Protein AF-A0A0M3AVP8-F1 (afdb_monomer_lite)

Secondary structure (DSSP, 8-state):
-----HHHHHHH----------TT---HHHHHHHHHHHHHHTT---EEEEEE-GGGGG--TT-EEEEEETTTEEEEEEEEEEEEEESSTTS-EEEEEEEEE--THHHHSS-------PPPPPPP----S-TT-EEEEEEEEPTTS-EEEEEEEE-PPP--TT------------

Sequence (174 aa):
DTQTNPTQVALDRRTRDMPIDFGTVPSKRQANQLASIYYNENRYEATADIVLRPYFQDIQVGDWVEWNSERYGSRVYIVQSRSIRALTSDGPRNVALSLQERSGDIYAGAGVLPPVIPIASGEPVYLNELPDWTPIPVLAMSDDGRTIAAFRMSWSPFDDVSVTGIQFRWWPTA

Structure (mmCIF, N/CA/C/O backbone):
data_AF-A0A0M3AVP8-F1
#
_entry.id   AF-A0A0M3AVP8-F1
#
loop_
_atom_site.group_PDB
_atom_site.id
_atom_site.type_symbol
_atom_site.label_atom_id
_atom_site.label_alt_id
_atom_site.label_comp_id
_atom_site.label_asym_id
_atom_site.label_entity_id
_atom_site.label_seq_id
_atom_site.pdbx_PDB_ins_code
_atom_site.Cartn_x
_atom_site.Cartn_y
_atom_site.Cartn_z
_atom_site.occupancy
_atom_site.B_iso_or_equiv
_atom_site.auth_seq_id
_atom_site.auth_comp_id
_atom_site.auth_asym_id
_atom_site.auth_atom_id
_atom_site.pdbx_PDB_model_num
ATOM 1 N N . ASP A 1 1 ? 13.510 7.801 14.683 1.00 56.16 1 ASP A N 1
ATOM 2 C CA . ASP A 1 1 ? 14.420 6.649 14.838 1.00 56.16 1 ASP A CA 1
ATOM 3 C C . ASP A 1 1 ? 15.222 6.492 13.563 1.00 56.16 1 ASP A C 1
ATOM 5 O O . ASP A 1 1 ? 14.669 6.701 12.490 1.00 56.16 1 ASP A O 1
ATOM 9 N N . THR A 1 2 ? 16.503 6.161 13.673 1.00 58.47 2 THR A N 1
ATOM 10 C CA . THR A 1 2 ? 17.356 5.914 12.506 1.00 58.47 2 THR A CA 1
ATOM 11 C C . THR A 1 2 ? 17.096 4.501 11.991 1.00 58.47 2 THR A C 1
ATOM 13 O O . THR A 1 2 ? 17.291 3.536 12.724 1.00 58.47 2 THR A O 1
ATOM 16 N N . GLN A 1 3 ? 16.638 4.378 10.746 1.00 61.12 3 GLN A N 1
ATOM 17 C CA . GLN A 1 3 ? 16.469 3.095 10.061 1.00 61.12 3 GLN A CA 1
ATOM 18 C C . GLN A 1 3 ? 17.702 2.852 9.179 1.00 61.12 3 GLN A C 1
ATOM 20 O O . GLN A 1 3 ? 17.700 3.175 7.996 1.00 61.12 3 GLN A O 1
ATOM 25 N N . THR A 1 4 ? 18.787 2.347 9.772 1.00 62.78 4 THR A N 1
ATOM 26 C CA . THR A 1 4 ? 20.016 1.973 9.053 1.00 62.78 4 THR A CA 1
ATOM 27 C C . THR A 1 4 ? 20.402 0.536 9.377 1.00 62.78 4 THR A C 1
ATOM 29 O O . THR A 1 4 ? 20.321 0.095 10.522 1.00 62.78 4 THR A O 1
ATOM 32 N N . ASN A 1 5 ? 20.839 -0.209 8.362 1.00 64.50 5 ASN A N 1
ATOM 33 C CA . ASN A 1 5 ? 21.364 -1.557 8.537 1.00 64.50 5 ASN A CA 1
ATOM 34 C C . ASN A 1 5 ? 22.872 -1.569 8.217 1.00 64.50 5 ASN A C 1
ATOM 36 O O . ASN A 1 5 ? 23.248 -1.388 7.056 1.00 64.50 5 ASN A O 1
ATOM 40 N N .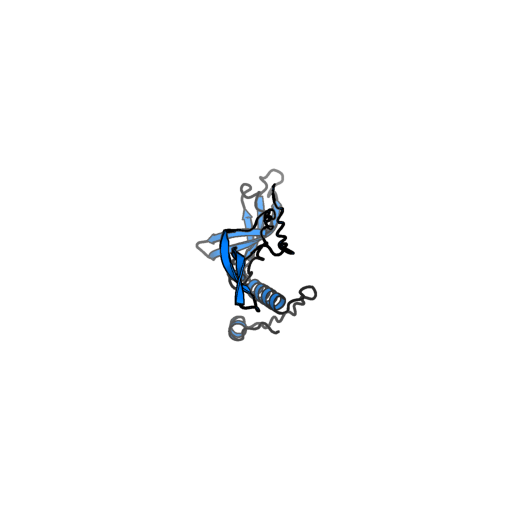 PRO A 1 6 ? 23.754 -1.802 9.208 1.00 64.56 6 PRO A N 1
ATOM 41 C CA . PRO A 1 6 ? 25.203 -1.687 9.033 1.00 64.56 6 PRO A CA 1
ATOM 42 C C . PRO A 1 6 ? 25.776 -2.699 8.030 1.00 64.56 6 PRO A C 1
ATOM 44 O O . PRO A 1 6 ? 26.757 -2.402 7.352 1.00 64.56 6 PRO A O 1
ATOM 47 N N . THR A 1 7 ? 25.147 -3.869 7.879 1.00 65.12 7 THR A N 1
ATOM 48 C CA . THR A 1 7 ? 25.566 -4.879 6.888 1.00 65.12 7 THR A CA 1
ATOM 49 C C . THR A 1 7 ? 25.277 -4.435 5.454 1.00 65.12 7 THR A C 1
ATOM 51 O O . THR A 1 7 ? 26.071 -4.687 4.551 1.00 65.12 7 THR A O 1
ATOM 54 N N . GLN A 1 8 ? 24.174 -3.714 5.257 1.00 64.19 8 GLN A N 1
ATOM 55 C CA . GLN A 1 8 ? 23.764 -3.175 3.964 1.00 64.19 8 GLN A CA 1
ATOM 56 C C . GLN A 1 8 ? 24.585 -1.936 3.589 1.00 64.19 8 GLN A C 1
ATOM 58 O O . GLN A 1 8 ? 25.043 -1.830 2.458 1.00 64.19 8 GLN A O 1
ATOM 63 N N . VAL A 1 9 ? 24.893 -1.065 4.555 1.00 62.06 9 VAL A N 1
ATOM 64 C CA . VAL A 1 9 ? 25.801 0.080 4.350 1.00 62.06 9 VAL A CA 1
ATOM 65 C C . VAL A 1 9 ? 27.202 -0.380 3.920 1.00 62.06 9 VAL A C 1
ATOM 67 O O . VAL A 1 9 ? 27.815 0.224 3.039 1.00 62.06 9 VAL A O 1
ATOM 70 N N . ALA A 1 10 ? 27.704 -1.479 4.494 1.00 62.12 10 ALA A N 1
ATOM 71 C CA . ALA A 1 10 ? 28.992 -2.059 4.111 1.00 62.12 10 ALA A CA 1
ATOM 72 C C . ALA A 1 10 ? 29.000 -2.634 2.678 1.00 62.12 10 ALA A C 1
ATOM 74 O O . ALA A 1 10 ? 30.021 -2.548 1.991 1.00 62.12 10 ALA A O 1
ATOM 75 N N . LEU A 1 11 ? 27.871 -3.194 2.227 1.00 65.75 11 LEU A N 1
ATOM 76 C CA . LEU A 1 11 ? 27.664 -3.698 0.863 1.00 65.75 11 LEU A CA 1
ATOM 77 C C . LEU A 1 11 ? 27.567 -2.561 -0.159 1.00 65.75 11 LEU A C 1
ATOM 79 O O . LEU A 1 11 ? 28.254 -2.591 -1.179 1.00 65.75 11 LEU A O 1
ATOM 83 N N . ASP A 1 12 ? 26.763 -1.543 0.145 1.00 63.09 12 ASP A N 1
ATOM 84 C CA . ASP A 1 12 ? 26.455 -0.446 -0.777 1.00 63.09 12 ASP A CA 1
ATOM 85 C C . ASP A 1 12 ? 27.606 0.576 -0.870 1.00 63.09 12 ASP A C 1
ATOM 87 O O . ASP A 1 12 ? 27.672 1.367 -1.813 1.00 63.09 12 ASP A O 1
ATOM 91 N N . ARG A 1 13 ? 28.538 0.563 0.102 1.00 60.00 13 ARG A N 1
ATOM 92 C CA . ARG A 1 13 ? 29.733 1.434 0.193 1.00 60.00 13 ARG A CA 1
ATOM 93 C C . ARG A 1 13 ? 29.439 2.933 0.023 1.00 60.00 13 ARG A C 1
ATOM 95 O O . ARG A 1 13 ? 30.334 3.717 -0.295 1.00 60.00 13 ARG A O 1
ATOM 102 N N . ARG A 1 14 ? 28.189 3.341 0.234 1.00 58.03 14 ARG A N 1
ATOM 103 C CA . ARG A 1 14 ? 27.698 4.715 0.137 1.00 58.03 14 ARG A CA 1
ATOM 104 C C . ARG A 1 14 ? 26.825 5.007 1.347 1.00 58.03 14 ARG A C 1
ATOM 106 O O . ARG A 1 14 ? 25.916 4.244 1.656 1.00 58.03 14 ARG A O 1
ATOM 113 N N . THR A 1 15 ? 27.069 6.146 1.981 1.00 56.38 15 THR A N 1
ATOM 114 C CA . THR A 1 15 ? 26.211 6.678 3.042 1.00 56.38 15 THR A CA 1
ATOM 115 C C . THR A 1 15 ? 25.348 7.768 2.421 1.00 56.38 15 THR A C 1
ATOM 117 O O . THR A 1 15 ? 25.777 8.914 2.300 1.00 56.38 15 THR A O 1
ATOM 120 N N . ARG A 1 16 ? 24.162 7.403 1.925 1.00 60.62 16 ARG A N 1
ATOM 121 C CA . ARG A 1 16 ? 23.179 8.369 1.414 1.00 60.62 16 ARG A CA 1
ATOM 122 C C . ARG A 1 16 ? 22.059 8.517 2.434 1.00 60.62 16 ARG A C 1
ATOM 124 O O . ARG A 1 16 ? 20.922 8.126 2.190 1.00 60.62 16 ARG A O 1
ATOM 131 N N . ASP A 1 17 ? 22.420 9.051 3.594 1.00 64.81 17 ASP A N 1
ATOM 132 C CA . ASP A 1 17 ? 21.460 9.326 4.654 1.00 64.81 17 ASP A CA 1
ATOM 133 C C . ASP A 1 17 ? 20.539 10.460 4.190 1.00 64.81 17 ASP A C 1
ATOM 135 O O . ASP A 1 17 ? 20.973 11.597 3.999 1.00 64.81 17 ASP A O 1
ATOM 139 N N . MET A 1 18 ? 19.268 10.133 3.953 1.00 71.19 18 MET A N 1
ATOM 140 C CA . MET A 1 18 ? 18.245 11.100 3.570 1.00 71.19 18 MET A CA 1
ATOM 141 C C . MET A 1 18 ? 17.294 11.317 4.749 1.00 71.19 18 MET A C 1
ATOM 143 O O . MET A 1 18 ? 16.611 10.371 5.150 1.00 71.19 18 MET A O 1
ATOM 147 N N . PRO A 1 19 ? 17.213 12.535 5.309 1.00 73.06 19 PRO A N 1
ATOM 148 C CA . PRO A 1 19 ? 16.187 12.842 6.292 1.00 73.06 19 PRO A CA 1
ATOM 149 C C . PRO A 1 19 ? 14.819 12.875 5.596 1.00 73.06 19 PRO A C 1
ATOM 151 O O . PRO A 1 19 ? 14.624 13.621 4.638 1.00 73.06 19 PRO A O 1
ATOM 154 N N . ILE A 1 20 ? 13.878 12.060 6.078 1.00 78.19 20 ILE A N 1
ATOM 155 C CA . ILE A 1 20 ? 12.475 12.064 5.645 1.00 78.19 20 ILE A CA 1
ATOM 156 C C . ILE A 1 20 ? 11.624 12.481 6.841 1.00 78.19 20 ILE A C 1
ATOM 158 O O . ILE A 1 20 ? 11.735 11.880 7.911 1.00 78.19 20 ILE A O 1
ATOM 162 N N . ASP A 1 21 ? 10.791 13.503 6.656 1.00 81.62 21 ASP A N 1
ATOM 163 C CA . ASP A 1 21 ? 9.848 13.973 7.670 1.00 81.62 21 ASP A CA 1
ATOM 164 C C . ASP A 1 21 ? 8.420 13.507 7.346 1.00 81.62 21 ASP A C 1
ATOM 166 O O . ASP A 1 21 ? 7.964 13.588 6.205 1.00 81.62 21 ASP A O 1
ATOM 170 N N . PHE A 1 22 ? 7.713 13.027 8.370 1.00 82.56 22 PHE A N 1
ATOM 171 C CA . PHE A 1 22 ? 6.338 12.531 8.301 1.00 82.56 22 PHE A CA 1
ATOM 172 C C . PHE A 1 22 ? 5.421 13.350 9.219 1.00 82.56 22 PHE A C 1
ATOM 174 O O . PHE A 1 22 ? 4.684 12.792 10.030 1.00 82.56 22 PHE A O 1
ATOM 181 N N . GLY A 1 23 ? 5.452 14.681 9.096 1.00 81.44 23 GLY A N 1
ATOM 182 C CA . GLY A 1 23 ? 4.714 15.602 9.975 1.00 81.44 23 GLY A CA 1
ATOM 183 C C . GLY A 1 23 ? 3.187 15.419 10.010 1.00 81.44 23 GLY A C 1
ATOM 184 O O . GLY A 1 23 ? 2.534 15.882 10.941 1.00 81.44 23 GLY A O 1
ATOM 185 N N . THR A 1 24 ? 2.602 14.721 9.033 1.00 86.19 24 THR A N 1
ATOM 186 C CA . THR A 1 24 ? 1.163 14.405 8.973 1.00 86.19 24 THR A CA 1
ATOM 187 C C . THR A 1 24 ? 0.798 13.053 9.591 1.00 86.19 24 THR A C 1
ATOM 189 O O . THR A 1 24 ? -0.386 12.736 9.691 1.00 86.19 24 THR A O 1
ATOM 192 N N . VAL A 1 25 ? 1.781 12.243 10.005 1.00 82.25 25 VAL A N 1
ATOM 193 C CA . VAL A 1 25 ? 1.561 10.895 10.542 1.00 82.25 25 VAL A CA 1
ATOM 194 C C . VAL A 1 25 ? 1.596 10.948 12.073 1.00 82.25 25 VAL A C 1
ATOM 196 O O . VAL A 1 25 ? 2.673 11.041 12.661 1.00 82.25 25 VAL A O 1
ATOM 199 N N . PRO A 1 26 ? 0.442 10.855 12.760 1.00 80.50 26 PRO A N 1
ATOM 200 C CA . PRO A 1 26 ? 0.381 11.030 14.213 1.00 80.50 26 PRO A CA 1
ATOM 201 C C . PRO A 1 26 ? 0.985 9.848 14.987 1.00 80.50 26 PRO A C 1
ATOM 203 O O . PRO A 1 26 ? 1.374 9.989 16.145 1.00 80.50 26 PRO A O 1
ATOM 206 N N . SER A 1 27 ? 1.064 8.663 14.370 1.00 81.94 27 SER A N 1
ATOM 207 C CA . SER A 1 27 ? 1.583 7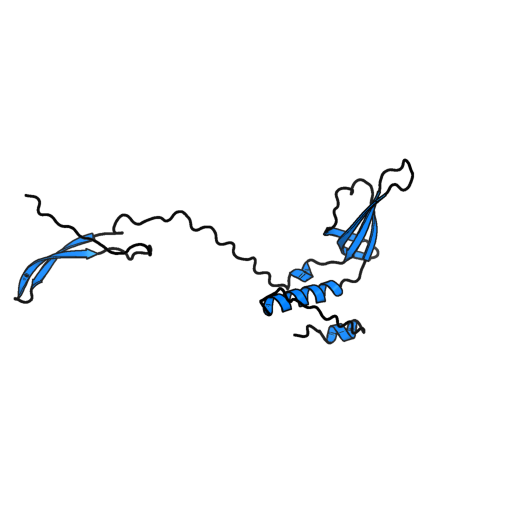.451 15.004 1.00 81.94 27 SER A CA 1
ATOM 208 C C . SER A 1 27 ? 3.044 7.198 14.641 1.00 81.94 27 SER A C 1
ATOM 210 O O . SER A 1 27 ? 3.375 6.909 13.490 1.00 81.94 27 SER A O 1
ATOM 212 N N . LYS A 1 28 ? 3.917 7.166 15.657 1.00 76.69 28 LYS A N 1
ATOM 213 C CA . LYS A 1 28 ? 5.339 6.804 15.502 1.00 76.69 28 LYS A CA 1
ATOM 214 C C . LYS A 1 28 ? 5.530 5.442 14.819 1.00 76.69 28 LYS A C 1
ATOM 216 O O . LYS A 1 28 ? 6.456 5.265 14.031 1.00 76.69 28 LYS A O 1
ATOM 221 N N . ARG A 1 29 ? 4.647 4.473 15.093 1.00 76.31 29 ARG A N 1
ATOM 222 C CA . ARG A 1 29 ? 4.717 3.131 14.492 1.00 76.31 29 ARG A CA 1
ATOM 223 C C . ARG A 1 29 ? 4.473 3.175 12.982 1.00 76.31 29 ARG A C 1
ATOM 225 O O . ARG A 1 29 ? 5.196 2.515 12.246 1.00 76.31 29 ARG A O 1
ATOM 232 N N . GLN A 1 30 ? 3.500 3.968 12.537 1.00 79.31 30 GLN A N 1
ATOM 233 C CA . GLN A 1 30 ? 3.199 4.148 11.114 1.00 79.31 30 GLN A CA 1
ATOM 234 C C . GLN A 1 30 ? 4.321 4.911 10.405 1.00 79.31 30 GLN A C 1
ATOM 236 O O . GLN A 1 30 ? 4.738 4.509 9.326 1.00 79.31 30 GLN A O 1
ATOM 241 N N . ALA A 1 31 ? 4.876 5.947 11.040 1.00 78.75 31 ALA A N 1
ATOM 242 C CA . ALA A 1 31 ? 6.017 6.680 10.492 1.00 78.75 31 ALA A CA 1
ATOM 243 C C . ALA A 1 31 ? 7.240 5.765 10.284 1.00 78.75 31 ALA A C 1
ATOM 245 O O . ALA A 1 31 ? 7.864 5.798 9.227 1.00 78.75 31 ALA A O 1
ATOM 246 N N . ASN A 1 32 ? 7.538 4.882 11.244 1.00 77.75 32 ASN A N 1
ATOM 247 C CA . ASN A 1 32 ? 8.619 3.901 11.107 1.00 77.75 32 ASN A CA 1
ATOM 248 C C . ASN A 1 32 ? 8.346 2.860 9.999 1.00 77.75 32 ASN A C 1
ATOM 250 O O . ASN A 1 32 ? 9.284 2.445 9.324 1.00 77.75 32 ASN A O 1
ATOM 254 N N . GLN A 1 33 ? 7.087 2.456 9.783 1.00 78.06 33 GLN A N 1
ATOM 255 C CA . GLN A 1 33 ? 6.705 1.568 8.673 1.00 78.06 33 GLN A CA 1
ATOM 256 C C . GLN A 1 33 ? 6.853 2.249 7.307 1.00 78.06 33 GLN A C 1
ATOM 258 O O . GLN A 1 33 ? 7.352 1.646 6.365 1.00 78.06 33 GLN A O 1
ATOM 263 N N . LEU A 1 34 ? 6.454 3.515 7.187 1.00 81.31 34 LEU A N 1
ATOM 264 C CA . LEU A 1 34 ? 6.660 4.275 5.955 1.00 81.31 34 LEU A CA 1
ATOM 265 C C . LEU A 1 34 ? 8.154 4.455 5.682 1.00 81.31 34 LEU A C 1
ATOM 267 O O . LEU A 1 34 ? 8.607 4.194 4.572 1.00 81.31 34 LEU A O 1
ATOM 271 N N . ALA A 1 35 ? 8.937 4.809 6.705 1.00 78.62 35 ALA A N 1
ATOM 272 C CA . ALA A 1 35 ? 10.387 4.929 6.592 1.00 78.62 35 ALA A CA 1
ATOM 273 C C . ALA A 1 35 ? 11.049 3.635 6.087 1.00 78.62 35 ALA A C 1
ATOM 275 O O . ALA A 1 35 ? 11.947 3.705 5.249 1.00 78.62 35 ALA A O 1
ATOM 276 N N . SER A 1 36 ? 10.602 2.457 6.544 1.00 77.62 36 SER A N 1
ATOM 277 C CA . SER A 1 36 ? 11.148 1.179 6.070 1.00 77.62 36 SER A CA 1
ATOM 278 C C . SER A 1 36 ? 10.743 0.853 4.628 1.00 77.62 36 SER A C 1
ATOM 280 O O . SER A 1 36 ? 11.560 0.313 3.884 1.00 77.62 36 SER A O 1
ATOM 282 N N . ILE A 1 37 ? 9.532 1.229 4.199 1.00 79.69 37 ILE A N 1
ATOM 283 C CA . ILE A 1 37 ? 9.109 1.124 2.793 1.00 79.69 37 ILE A CA 1
ATOM 284 C C . ILE A 1 37 ? 10.011 1.988 1.907 1.00 79.69 37 ILE A C 1
ATOM 286 O O . ILE A 1 37 ? 10.590 1.469 0.956 1.00 79.69 37 ILE A O 1
ATOM 290 N N . TYR A 1 38 ? 10.197 3.269 2.248 1.00 78.38 38 TYR A N 1
ATOM 291 C CA . TYR A 1 38 ? 11.073 4.172 1.489 1.00 78.38 38 TYR A CA 1
ATOM 292 C C . TYR A 1 38 ? 12.530 3.697 1.470 1.00 78.38 38 TYR A C 1
ATOM 294 O O . TYR A 1 38 ? 13.207 3.811 0.448 1.00 78.38 38 TYR A O 1
ATOM 302 N N . TYR A 1 39 ? 13.019 3.142 2.583 1.00 77.56 39 TYR A N 1
ATOM 303 C CA . TYR A 1 39 ? 14.353 2.550 2.651 1.00 77.56 39 TYR A CA 1
ATOM 304 C C . TYR A 1 39 ? 14.509 1.391 1.659 1.00 77.56 39 TYR A C 1
ATOM 306 O O . TYR A 1 39 ? 15.468 1.364 0.892 1.00 77.56 39 TYR A O 1
ATOM 314 N N . ASN A 1 40 ? 13.553 0.461 1.643 1.00 78.31 40 ASN A N 1
ATOM 315 C CA . ASN A 1 40 ? 13.582 -0.697 0.753 1.00 78.31 40 ASN A CA 1
ATOM 316 C C . ASN A 1 40 ? 13.367 -0.310 -0.717 1.00 78.31 40 ASN A C 1
ATOM 318 O O . ASN A 1 40 ? 14.006 -0.889 -1.588 1.00 78.31 40 ASN A O 1
ATOM 322 N N . GLU A 1 41 ? 12.517 0.679 -0.998 1.00 78.12 41 GLU A N 1
ATOM 323 C CA . GLU A 1 41 ? 12.280 1.196 -2.350 1.00 78.12 41 GLU A CA 1
ATOM 324 C C . GLU A 1 41 ? 13.550 1.787 -2.970 1.00 78.12 41 GLU A C 1
ATOM 326 O O . GLU A 1 41 ? 13.887 1.455 -4.103 1.00 78.12 41 GLU A O 1
ATOM 331 N N . ASN A 1 42 ? 14.311 2.577 -2.207 1.00 77.19 42 ASN A N 1
ATOM 332 C CA . ASN A 1 42 ? 15.566 3.168 -2.678 1.00 77.19 42 ASN A CA 1
ATOM 333 C C . ASN A 1 42 ? 16.656 2.138 -3.023 1.00 77.19 42 ASN A C 1
ATOM 335 O O . ASN A 1 42 ? 17.634 2.503 -3.669 1.00 77.19 42 ASN A O 1
ATOM 339 N N . ARG A 1 43 ? 16.520 0.872 -2.603 1.00 78.31 43 ARG A N 1
ATOM 340 C CA . ARG A 1 43 ? 17.484 -0.186 -2.949 1.00 78.31 43 ARG A CA 1
ATOM 341 C C . ARG A 1 43 ? 17.300 -0.733 -4.364 1.00 78.31 43 ARG A C 1
ATOM 343 O O . ARG A 1 43 ? 18.224 -1.352 -4.887 1.00 78.31 43 ARG A O 1
ATOM 350 N N . TYR A 1 44 ? 16.128 -0.543 -4.965 1.00 81.25 44 TYR A N 1
ATOM 351 C CA . TYR A 1 44 ? 15.864 -0.961 -6.338 1.00 81.25 44 TYR A CA 1
ATOM 352 C C . TYR A 1 44 ? 16.329 0.143 -7.289 1.00 81.25 44 TYR A C 1
ATOM 354 O O . TYR A 1 44 ? 15.640 1.135 -7.520 1.00 81.25 44 TYR A O 1
ATOM 362 N N . GLU A 1 45 ? 17.551 -0.010 -7.796 1.00 77.25 45 GLU A N 1
ATOM 363 C CA . GLU A 1 45 ? 18.222 1.017 -8.600 1.00 77.25 45 GLU A CA 1
ATOM 364 C C . GLU A 1 45 ? 18.069 0.810 -10.113 1.00 77.25 45 GLU A C 1
ATOM 366 O O . GLU A 1 45 ? 18.435 1.700 -10.883 1.00 77.25 45 GLU A O 1
ATOM 371 N N . ALA A 1 46 ? 17.561 -0.339 -10.580 1.00 84.12 46 ALA A N 1
ATOM 372 C CA . ALA A 1 46 ? 17.477 -0.560 -12.016 1.00 84.12 46 ALA A CA 1
ATOM 373 C C . ALA A 1 46 ? 16.358 0.276 -12.644 1.00 84.12 46 ALA A C 1
ATOM 375 O O . ALA A 1 46 ? 15.203 0.263 -12.217 1.00 84.12 46 ALA A O 1
ATOM 376 N N . THR A 1 47 ? 16.705 0.958 -13.725 1.00 89.69 47 THR A N 1
ATOM 377 C CA . THR A 1 47 ? 15.767 1.678 -14.579 1.00 89.69 47 THR A CA 1
ATOM 378 C C . THR A 1 47 ? 15.872 1.154 -16.002 1.00 89.69 47 THR A C 1
ATOM 380 O O . THR A 1 47 ? 16.905 0.613 -16.410 1.00 89.69 47 THR A O 1
ATOM 383 N N . ALA A 1 48 ? 14.787 1.270 -16.757 1.00 88.69 48 ALA A N 1
ATOM 384 C CA . ALA A 1 48 ? 14.770 0.881 -18.158 1.00 88.69 48 ALA A CA 1
ATOM 385 C C . ALA A 1 48 ? 13.886 1.827 -18.964 1.00 88.69 48 ALA A C 1
ATOM 387 O O . ALA A 1 48 ? 12.756 2.110 -18.577 1.00 88.69 48 ALA A O 1
ATOM 388 N N . ASP A 1 49 ? 14.383 2.256 -20.119 1.00 90.69 49 ASP A N 1
ATOM 389 C CA . ASP A 1 49 ? 13.593 2.988 -21.101 1.00 90.69 49 ASP A CA 1
ATOM 390 C C . ASP A 1 49 ? 13.358 2.082 -22.307 1.00 90.69 49 ASP A C 1
ATOM 392 O O . ASP A 1 49 ? 14.306 1.598 -22.934 1.00 90.69 49 ASP A O 1
ATOM 396 N N . ILE A 1 50 ? 12.090 1.833 -22.628 1.00 89.44 50 ILE A N 1
ATOM 397 C CA . ILE A 1 50 ? 11.708 0.942 -23.725 1.00 89.44 50 ILE A CA 1
ATOM 398 C C . ILE A 1 50 ? 10.682 1.552 -24.649 1.00 89.44 50 ILE A C 1
ATOM 400 O O . ILE A 1 50 ? 9.871 2.389 -24.265 1.00 89.44 50 ILE A O 1
ATOM 404 N N . VAL A 1 51 ? 10.692 1.060 -25.884 1.00 89.69 51 VAL A N 1
ATOM 405 C CA . VAL A 1 51 ? 9.681 1.371 -26.885 1.00 89.69 51 VAL A CA 1
ATOM 406 C C . VAL A 1 51 ? 8.922 0.095 -27.215 1.00 89.69 51 VAL A C 1
ATOM 408 O O . VAL A 1 51 ? 9.481 -0.861 -27.751 1.00 89.69 51 VAL A O 1
ATOM 411 N N . LEU A 1 52 ? 7.636 0.091 -26.889 1.00 88.38 52 LEU A N 1
ATOM 412 C CA . LEU A 1 52 ? 6.702 -0.980 -27.181 1.00 88.38 52 LEU A CA 1
ATOM 413 C C . LEU A 1 52 ? 5.905 -0.683 -28.452 1.00 88.38 52 LEU A C 1
ATOM 415 O O . LEU A 1 52 ? 5.718 0.462 -28.878 1.00 88.38 52 LEU A O 1
ATOM 419 N N . ARG A 1 53 ? 5.404 -1.766 -29.047 1.00 88.00 53 ARG A N 1
ATOM 420 C CA . ARG A 1 53 ? 4.494 -1.716 -30.194 1.00 88.00 53 ARG A CA 1
ATOM 421 C C . ARG A 1 53 ? 3.160 -1.060 -29.794 1.00 88.00 53 ARG A C 1
ATOM 423 O O . ARG A 1 53 ? 2.774 -1.158 -28.629 1.00 88.00 53 ARG A O 1
ATOM 430 N N . PRO A 1 54 ? 2.402 -0.492 -30.751 1.00 86.31 54 PRO A N 1
ATOM 431 C CA . PRO A 1 54 ? 1.161 0.241 -30.472 1.00 86.31 54 PRO A CA 1
ATOM 432 C C . PRO A 1 54 ? 0.079 -0.577 -29.754 1.00 86.31 54 PRO A C 1
ATOM 434 O O . PRO A 1 54 ? -0.789 -0.006 -29.109 1.00 86.31 54 PRO A O 1
ATOM 437 N N . TYR A 1 55 ? 0.134 -1.911 -29.835 1.00 86.56 55 TYR A N 1
ATOM 438 C CA . TYR A 1 55 ? -0.782 -2.806 -29.122 1.00 86.56 55 TYR A CA 1
ATOM 439 C C . TYR A 1 55 ? -0.807 -2.551 -27.605 1.00 86.56 55 TYR A C 1
ATOM 441 O O . TYR A 1 55 ? -1.853 -2.652 -26.981 1.00 86.56 55 TYR A O 1
ATOM 449 N N . PHE A 1 56 ? 0.324 -2.149 -27.018 1.00 84.81 56 PHE A N 1
ATOM 450 C CA . PHE A 1 56 ? 0.453 -1.873 -25.584 1.00 84.81 56 PHE A CA 1
ATOM 451 C C . PHE A 1 56 ? 0.099 -0.426 -25.208 1.00 84.81 56 PHE A C 1
ATOM 453 O O . PHE A 1 56 ? 0.595 0.112 -24.219 1.00 84.81 56 PHE A O 1
ATOM 460 N N . GLN A 1 57 ? -0.736 0.239 -26.009 1.00 85.69 57 GLN A N 1
ATOM 461 C CA . GLN A 1 57 ? -1.156 1.620 -25.763 1.00 85.69 57 GLN A CA 1
ATOM 462 C C . GLN A 1 57 ? -1.955 1.803 -24.474 1.00 85.69 57 GLN A C 1
ATOM 464 O O . GLN A 1 57 ? -1.943 2.912 -23.946 1.00 85.69 57 GLN A O 1
ATOM 469 N N . ASP A 1 58 ? -2.603 0.759 -23.963 1.00 89.38 58 ASP A N 1
ATOM 470 C CA . ASP A 1 58 ? -3.487 0.867 -22.799 1.00 89.38 58 ASP A CA 1
ATOM 471 C C . ASP A 1 58 ? -2.735 0.939 -21.466 1.00 89.38 58 ASP A C 1
ATOM 473 O O . ASP A 1 58 ? -3.315 1.396 -20.483 1.00 89.38 58 ASP A O 1
ATOM 477 N N . ILE A 1 59 ? -1.444 0.579 -21.448 1.00 90.38 59 ILE A N 1
ATOM 478 C CA . ILE A 1 59 ? -0.581 0.681 -20.262 1.00 90.38 59 ILE A CA 1
ATOM 479 C C . ILE A 1 59 ? -0.597 2.118 -19.733 1.00 90.38 59 ILE A C 1
ATOM 481 O O . ILE A 1 59 ? -0.418 3.073 -20.496 1.00 90.38 59 ILE A O 1
ATOM 485 N N . GLN A 1 60 ? -0.774 2.275 -18.426 1.00 91.62 60 GLN A N 1
ATOM 486 C CA . GLN A 1 60 ? -0.773 3.556 -17.732 1.00 91.62 60 GLN A CA 1
ATOM 487 C C . GLN A 1 60 ? 0.438 3.718 -16.813 1.00 91.62 60 GLN A C 1
ATOM 489 O O . GLN A 1 60 ? 1.179 2.786 -16.507 1.00 91.62 60 GLN A O 1
ATOM 494 N N . VAL A 1 61 ? 0.653 4.961 -16.382 1.00 91.25 61 VAL A N 1
ATOM 495 C CA . VAL A 1 61 ? 1.617 5.273 -15.324 1.00 91.25 61 VAL A CA 1
ATOM 496 C C . VAL A 1 61 ? 1.124 4.651 -14.018 1.00 91.25 61 VAL A C 1
ATOM 498 O O . VAL A 1 61 ? -0.044 4.801 -13.669 1.00 91.25 61 VAL A O 1
ATOM 501 N N . GLY A 1 62 ? 2.016 3.969 -13.304 1.00 89.62 62 GLY A N 1
ATOM 502 C CA . GLY A 1 62 ? 1.692 3.208 -12.097 1.00 89.62 62 GLY A CA 1
ATOM 503 C C . GLY A 1 62 ? 1.408 1.724 -12.338 1.00 89.62 62 GLY A C 1
ATOM 504 O O . GLY A 1 62 ? 1.386 0.965 -11.368 1.00 89.62 62 GLY A O 1
ATOM 505 N N . ASP A 1 63 ? 1.256 1.290 -13.593 1.00 91.50 63 ASP A N 1
ATOM 506 C CA . ASP A 1 63 ? 1.085 -0.128 -13.904 1.00 91.50 63 ASP A CA 1
ATOM 507 C C . ASP A 1 63 ? 2.362 -0.918 -13.618 1.00 91.50 63 ASP A C 1
ATOM 509 O O . ASP A 1 63 ? 3.488 -0.422 -13.746 1.00 91.50 63 ASP A O 1
ATOM 513 N N . TRP A 1 64 ? 2.158 -2.175 -13.235 1.00 91.31 64 TRP A N 1
ATOM 514 C CA . TRP A 1 64 ? 3.224 -3.122 -12.950 1.00 91.31 64 TRP A CA 1
ATOM 515 C C . TRP A 1 64 ? 3.512 -3.947 -14.198 1.00 91.31 64 TRP A C 1
ATOM 517 O O . TRP A 1 64 ? 2.600 -4.467 -14.840 1.00 91.31 64 TRP A O 1
ATOM 527 N N . VAL A 1 65 ? 4.791 -4.075 -14.529 1.00 89.81 65 VAL A N 1
ATOM 528 C CA . VAL A 1 65 ? 5.266 -4.801 -15.704 1.00 89.81 65 VAL A CA 1
ATOM 529 C C . VAL A 1 65 ? 6.307 -5.815 -15.265 1.00 89.81 65 VAL A C 1
ATOM 531 O O . VAL A 1 65 ? 7.298 -5.468 -14.624 1.00 89.81 65 VAL A O 1
ATOM 534 N N . GLU A 1 66 ? 6.102 -7.071 -15.646 1.00 91.25 66 GLU A N 1
ATOM 535 C CA . GLU A 1 66 ? 7.131 -8.096 -15.530 1.00 91.25 66 GLU A CA 1
ATOM 536 C C . GLU A 1 66 ? 8.007 -8.079 -16.785 1.00 91.25 66 GLU A C 1
ATOM 538 O O . GLU A 1 66 ? 7.538 -8.229 -17.915 1.00 91.25 66 GLU A O 1
ATOM 54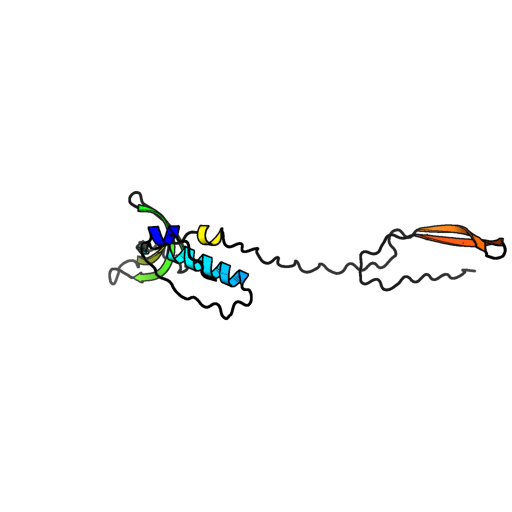3 N N . TRP A 1 67 ? 9.302 -7.881 -16.581 1.00 89.38 67 TRP A N 1
ATOM 544 C CA . TRP A 1 67 ? 10.315 -7.965 -17.613 1.00 89.38 67 TRP A CA 1
ATOM 545 C C . TRP A 1 67 ? 10.982 -9.327 -17.538 1.00 89.38 67 TRP A C 1
ATOM 547 O O . TRP A 1 67 ? 11.687 -9.605 -16.574 1.00 89.38 67 TRP A O 1
ATOM 557 N N . ASN A 1 68 ? 10.848 -10.137 -18.584 1.00 90.56 68 ASN A N 1
ATOM 558 C CA . ASN A 1 68 ? 11.559 -11.404 -18.696 1.00 90.56 68 ASN A CA 1
ATOM 559 C C . ASN A 1 68 ? 12.594 -11.329 -19.826 1.00 90.56 68 ASN A C 1
ATOM 561 O O . ASN A 1 68 ? 12.238 -11.194 -20.998 1.00 90.56 68 ASN A O 1
ATOM 565 N N . SER A 1 69 ? 13.881 -11.392 -19.481 1.00 85.94 69 SER A N 1
ATOM 566 C CA . SER A 1 69 ? 14.976 -11.389 -20.451 1.00 85.94 69 SER A CA 1
ATOM 567 C C . SER A 1 69 ? 15.995 -12.470 -20.140 1.00 85.94 69 SER A C 1
ATOM 569 O O . SER A 1 69 ? 16.530 -12.535 -19.040 1.00 85.94 69 SER A O 1
ATOM 571 N N . GLU A 1 70 ? 16.365 -13.241 -21.159 1.00 90.19 70 GLU A N 1
ATOM 572 C CA . GLU A 1 70 ? 17.434 -14.240 -21.063 1.00 90.19 70 GLU A CA 1
ATOM 573 C C . GLU A 1 70 ? 18.776 -13.626 -20.623 1.00 90.19 70 GLU A C 1
ATOM 575 O O . GLU A 1 70 ? 19.547 -14.248 -19.900 1.00 90.19 70 GLU A O 1
ATOM 580 N N . ARG A 1 71 ? 19.041 -12.368 -21.002 1.00 86.69 71 ARG A N 1
ATOM 581 C CA . ARG A 1 71 ? 20.290 -11.669 -20.674 1.00 86.69 71 ARG A CA 1
ATOM 582 C C . ARG A 1 71 ? 20.303 -11.057 -19.272 1.00 86.69 71 ARG A C 1
ATOM 584 O O . ARG A 1 71 ? 21.368 -10.966 -18.667 1.00 86.69 71 ARG A O 1
ATOM 591 N N . TYR A 1 72 ? 19.157 -10.575 -18.793 1.00 82.38 72 TYR A N 1
ATOM 592 C CA . TYR A 1 72 ? 19.071 -9.740 -17.584 1.00 82.38 72 TYR A CA 1
ATOM 593 C C . TYR A 1 72 ? 18.225 -10.349 -16.454 1.00 82.38 72 TYR A C 1
ATOM 595 O O . TYR A 1 72 ? 18.126 -9.750 -15.380 1.00 82.38 72 TYR A O 1
ATOM 603 N N . GLY A 1 73 ? 17.667 -11.542 -16.677 1.00 86.19 73 GLY A N 1
ATOM 604 C CA . GLY A 1 73 ? 16.775 -12.244 -15.758 1.00 86.19 73 GLY A CA 1
ATOM 605 C C . GLY A 1 73 ? 15.326 -11.754 -15.823 1.00 86.19 73 GLY A C 1
ATOM 606 O O . GLY A 1 73 ? 14.958 -10.964 -16.700 1.00 86.19 73 GLY A O 1
ATOM 607 N N . SER A 1 74 ? 14.512 -12.236 -14.875 1.00 88.12 74 SER A N 1
ATOM 608 C CA . SER A 1 74 ? 13.171 -11.701 -14.619 1.00 88.12 74 SER A CA 1
ATOM 609 C C . SER A 1 74 ? 13.232 -10.612 -13.550 1.00 88.12 74 SER A C 1
ATOM 611 O O . SER A 1 74 ? 13.884 -10.793 -12.518 1.00 88.12 74 SER A O 1
ATOM 613 N N . ARG A 1 75 ? 12.585 -9.475 -13.810 1.00 89.19 75 ARG A N 1
ATOM 614 C CA . ARG A 1 75 ? 12.473 -8.341 -12.886 1.00 89.19 75 ARG A CA 1
ATOM 615 C C . ARG A 1 75 ? 11.099 -7.706 -12.999 1.00 89.19 75 ARG A C 1
ATOM 617 O O . ARG A 1 75 ? 10.496 -7.704 -14.069 1.00 89.19 75 ARG A O 1
ATOM 624 N N . VAL A 1 76 ? 10.635 -7.115 -11.906 1.00 90.75 76 VAL A N 1
ATOM 625 C CA . VAL A 1 76 ? 9.368 -6.384 -11.870 1.00 90.75 76 VAL A CA 1
ATOM 626 C C . VAL A 1 76 ? 9.654 -4.888 -11.857 1.00 90.75 76 VAL A C 1
ATOM 628 O O . VAL A 1 76 ? 10.530 -4.404 -11.140 1.00 90.75 76 VAL A O 1
ATOM 631 N N . TYR A 1 77 ? 8.923 -4.161 -12.690 1.00 91.12 77 TYR A N 1
ATOM 632 C CA . TYR A 1 77 ? 9.041 -2.723 -12.859 1.00 91.12 77 TYR A CA 1
ATOM 633 C C . TYR A 1 77 ? 7.688 -2.043 -12.657 1.00 91.12 77 TYR A C 1
ATOM 635 O O . TYR A 1 77 ? 6.642 -2.617 -12.957 1.00 91.12 77 TYR A O 1
ATOM 643 N N . ILE A 1 78 ? 7.718 -0.790 -12.213 1.00 91.38 78 ILE A N 1
ATOM 644 C CA . ILE A 1 78 ? 6.581 0.127 -12.256 1.00 91.38 78 ILE A CA 1
ATOM 645 C C . ILE A 1 78 ? 6.793 1.166 -13.360 1.00 91.38 78 ILE A C 1
ATOM 647 O O . ILE A 1 78 ? 7.902 1.678 -13.552 1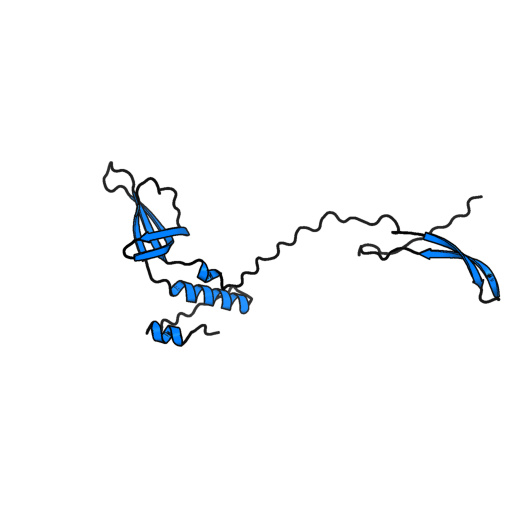.00 91.38 78 ILE A O 1
ATOM 651 N N . VAL A 1 79 ? 5.730 1.487 -14.095 1.00 92.06 79 VAL A N 1
ATOM 652 C CA . VAL A 1 79 ? 5.765 2.522 -15.136 1.00 92.06 79 VAL A CA 1
ATOM 653 C C . VAL A 1 79 ? 5.800 3.902 -14.481 1.00 92.06 79 VAL A C 1
ATOM 655 O O . VAL A 1 79 ? 4.825 4.318 -13.859 1.00 92.06 79 VAL A O 1
ATOM 658 N N . GLN A 1 80 ? 6.901 4.637 -14.649 1.00 92.19 80 GLN A N 1
ATOM 659 C CA . GLN A 1 80 ? 7.049 6.004 -14.137 1.00 92.19 80 GLN A CA 1
ATOM 660 C C . GLN A 1 80 ? 6.494 7.054 -15.094 1.00 92.19 80 GLN A C 1
ATOM 662 O O . GLN A 1 80 ? 5.894 8.043 -14.679 1.00 92.19 80 GLN A O 1
ATOM 667 N N . SER A 1 81 ? 6.734 6.870 -16.389 1.00 90.06 81 SER A N 1
ATOM 668 C CA . SER A 1 81 ? 6.253 7.794 -17.405 1.00 90.06 81 SER A CA 1
ATOM 669 C C . SER A 1 81 ? 5.913 7.064 -18.691 1.00 90.06 81 SER A C 1
ATOM 671 O O . SER A 1 81 ? 6.488 6.026 -19.025 1.00 90.06 81 SER A O 1
ATOM 673 N N . ARG A 1 82 ? 4.946 7.631 -19.411 1.00 90.19 82 ARG A N 1
ATOM 674 C CA . ARG A 1 82 ? 4.460 7.134 -20.693 1.00 90.19 82 ARG A CA 1
ATOM 675 C C . ARG A 1 82 ? 4.437 8.274 -21.691 1.00 90.19 82 ARG A C 1
ATOM 677 O O . ARG A 1 82 ? 3.908 9.347 -21.412 1.00 90.19 82 ARG A O 1
ATOM 684 N N . SER A 1 83 ? 4.948 8.014 -22.886 1.00 86.69 83 SER A N 1
ATOM 685 C CA . SER A 1 83 ? 4.771 8.903 -24.026 1.00 86.69 83 SER A CA 1
ATOM 686 C C . SER A 1 83 ? 4.412 8.112 -25.275 1.00 86.69 83 SER A C 1
ATOM 688 O O . SER A 1 83 ? 4.939 7.033 -25.527 1.00 86.69 83 SER A O 1
ATOM 690 N N . ILE A 1 84 ? 3.493 8.657 -26.063 1.00 83.56 84 ILE A N 1
ATOM 691 C CA . ILE A 1 84 ? 3.088 8.075 -27.336 1.00 83.56 84 ILE A CA 1
ATOM 692 C C . ILE A 1 84 ? 3.708 8.934 -28.429 1.00 83.56 84 ILE A C 1
ATOM 694 O O . ILE A 1 84 ? 3.384 10.118 -28.545 1.00 83.56 84 ILE A O 1
ATOM 698 N N . ARG A 1 85 ? 4.620 8.360 -29.215 1.00 73.69 85 ARG A N 1
ATOM 699 C CA . ARG A 1 85 ? 5.334 9.082 -30.276 1.00 73.69 85 ARG A CA 1
ATOM 700 C C . ARG A 1 85 ? 5.294 8.286 -31.573 1.00 73.69 85 ARG A C 1
ATOM 702 O O . ARG A 1 85 ? 5.484 7.072 -31.579 1.00 73.69 85 ARG A O 1
ATOM 709 N N . ALA A 1 86 ? 5.054 8.978 -32.681 1.00 65.44 86 ALA A N 1
ATOM 710 C CA . ALA A 1 86 ? 5.267 8.410 -34.004 1.00 65.44 86 ALA A CA 1
ATOM 711 C C . ALA A 1 86 ? 6.752 8.570 -34.368 1.00 65.44 86 ALA A C 1
ATOM 713 O O . ALA A 1 86 ? 7.320 9.642 -34.161 1.00 65.44 86 ALA A O 1
ATOM 714 N N . LEU A 1 87 ? 7.392 7.511 -34.879 1.00 65.75 87 LEU A N 1
ATOM 715 C CA . LEU A 1 87 ? 8.775 7.599 -35.380 1.00 65.75 87 LEU A CA 1
ATOM 716 C C . LEU A 1 87 ? 8.869 8.418 -36.677 1.00 65.75 87 LEU A C 1
ATOM 718 O O . LEU A 1 87 ? 9.922 8.968 -36.981 1.00 65.75 87 LEU A O 1
ATOM 722 N N . THR A 1 88 ? 7.773 8.510 -37.428 1.00 67.44 88 THR A N 1
ATOM 723 C CA . THR A 1 88 ? 7.648 9.294 -38.661 1.00 67.44 88 THR A CA 1
ATOM 724 C C . THR A 1 88 ? 6.300 10.020 -38.682 1.00 67.44 88 THR A C 1
ATOM 726 O O . THR A 1 88 ? 5.394 9.651 -37.938 1.00 67.44 88 THR A O 1
ATOM 729 N N . SER A 1 89 ? 6.153 11.040 -39.537 1.00 70.12 89 SER A N 1
ATOM 730 C CA . SER A 1 89 ? 4.914 11.834 -39.676 1.00 70.12 89 SER A CA 1
ATOM 731 C C . SER A 1 89 ? 3.657 10.982 -39.924 1.00 70.12 89 SER A C 1
ATOM 733 O O . SER A 1 89 ? 2.592 11.338 -39.435 1.00 70.12 89 SER A O 1
ATOM 735 N N . ASP A 1 90 ? 3.801 9.849 -40.623 1.00 64.44 90 ASP A N 1
ATOM 736 C CA . ASP A 1 90 ? 2.719 8.906 -40.970 1.00 64.44 90 ASP A CA 1
ATOM 737 C C . ASP A 1 90 ? 2.871 7.522 -40.304 1.00 64.44 90 ASP A C 1
ATOM 739 O O . ASP A 1 90 ? 2.192 6.558 -40.657 1.00 64.44 90 ASP A O 1
ATOM 743 N N . GLY A 1 91 ? 3.796 7.378 -39.353 1.00 66.56 91 GLY A N 1
ATOM 744 C CA . GLY A 1 91 ? 4.097 6.092 -38.724 1.00 66.56 91 GLY A CA 1
ATOM 745 C C . GLY A 1 91 ? 3.099 5.706 -37.624 1.00 66.56 91 GLY A C 1
ATOM 746 O O . GLY A 1 91 ? 2.552 6.584 -36.949 1.00 66.56 91 GLY A O 1
ATOM 747 N N . PRO A 1 92 ? 2.897 4.397 -37.363 1.00 68.44 92 PRO A N 1
ATOM 748 C CA . PRO A 1 92 ? 2.116 3.955 -36.217 1.00 68.44 92 PRO A CA 1
ATOM 749 C C . PRO A 1 92 ? 2.742 4.483 -34.920 1.00 68.44 92 PRO A C 1
ATOM 751 O O . PRO A 1 92 ? 3.963 4.484 -34.741 1.00 68.44 92 PRO A O 1
ATOM 754 N N . ARG A 1 93 ? 1.888 4.973 -34.020 1.00 75.06 93 ARG A N 1
ATOM 755 C CA . ARG A 1 93 ? 2.320 5.594 -32.769 1.00 75.06 93 ARG A CA 1
ATOM 756 C C . ARG A 1 93 ? 2.805 4.524 -31.795 1.00 75.06 93 ARG A C 1
ATOM 758 O O . ARG A 1 93 ? 2.005 3.743 -31.289 1.00 75.06 93 ARG A O 1
ATOM 765 N N . ASN A 1 94 ? 4.104 4.505 -31.527 1.00 84.06 94 ASN A N 1
ATOM 766 C CA . ASN A 1 94 ? 4.701 3.583 -30.571 1.00 84.06 94 ASN A CA 1
ATOM 767 C C . ASN A 1 94 ? 4.636 4.155 -29.152 1.00 84.06 94 ASN A C 1
ATOM 769 O O . ASN A 1 94 ? 4.546 5.371 -28.948 1.00 84.06 94 ASN A O 1
ATOM 773 N N . VAL A 1 95 ? 4.685 3.257 -28.172 1.00 85.38 95 VAL A N 1
ATOM 774 C CA . VAL A 1 95 ? 4.567 3.590 -26.753 1.00 85.38 95 VAL A CA 1
ATOM 775 C C . VAL A 1 95 ? 5.960 3.556 -26.148 1.00 85.38 95 VAL A C 1
ATOM 777 O O . VAL A 1 95 ? 6.555 2.491 -26.031 1.00 85.38 95 VAL A O 1
ATOM 780 N N . ALA A 1 96 ? 6.497 4.714 -25.788 1.00 88.38 96 ALA A N 1
ATOM 781 C CA . ALA A 1 96 ? 7.739 4.809 -25.039 1.00 88.38 96 ALA A CA 1
ATOM 782 C C . ALA A 1 96 ? 7.424 4.871 -23.540 1.00 88.38 96 ALA A C 1
ATOM 784 O O . ALA A 1 96 ? 6.651 5.730 -23.102 1.00 88.38 96 ALA A O 1
ATOM 785 N N . LEU A 1 97 ? 8.017 3.957 -22.778 1.00 90.88 97 LEU A N 1
ATOM 786 C CA . LEU A 1 97 ? 7.854 3.831 -21.335 1.00 90.88 97 LEU A CA 1
ATOM 787 C C . LEU A 1 97 ? 9.195 4.047 -20.645 1.00 90.88 97 LEU A C 1
ATOM 789 O O . LEU A 1 97 ? 10.216 3.546 -21.117 1.00 90.88 97 LEU A O 1
ATOM 793 N N . SER A 1 98 ? 9.150 4.736 -19.509 1.00 92.69 98 SER A N 1
ATOM 794 C CA . SER A 1 98 ? 10.238 4.748 -18.537 1.00 92.69 98 SER A CA 1
ATOM 795 C C . SER A 1 98 ? 9.822 3.927 -17.325 1.00 92.69 98 SER A C 1
ATOM 797 O O . SER A 1 98 ? 8.724 4.109 -16.785 1.00 92.69 98 SER A O 1
ATOM 799 N N . LEU A 1 99 ? 10.677 2.989 -16.942 1.00 92.00 99 LEU A N 1
ATOM 800 C CA . LEU A 1 99 ? 10.423 1.955 -15.952 1.00 92.00 99 LEU A CA 1
ATOM 801 C C . LEU A 1 99 ? 11.394 2.097 -14.780 1.00 92.00 99 LEU A C 1
ATOM 803 O O . LEU A 1 99 ? 12.591 2.305 -14.982 1.00 92.00 99 LEU A O 1
ATOM 807 N N . GLN A 1 100 ? 10.887 1.902 -13.566 1.00 91.00 100 GLN A N 1
ATOM 808 C CA . GLN A 1 100 ? 11.691 1.801 -12.348 1.00 91.00 100 GLN A CA 1
ATOM 809 C C . GLN A 1 100 ? 11.456 0.450 -11.687 1.00 91.00 100 GLN A C 1
ATOM 811 O O . GLN A 1 100 ? 10.314 0.023 -11.543 1.00 91.00 100 GLN A O 1
ATOM 816 N N . GLU A 1 101 ? 12.529 -0.237 -11.312 1.00 89.06 101 GLU A N 1
ATOM 817 C CA . GLU A 1 101 ? 12.444 -1.532 -10.646 1.00 89.06 101 GLU A CA 1
ATOM 818 C C . GLU A 1 101 ? 11.700 -1.408 -9.311 1.00 89.06 101 GLU A C 1
ATOM 820 O O . GLU A 1 101 ? 11.918 -0.474 -8.536 1.00 89.06 101 GLU A O 1
ATOM 825 N N . ARG A 1 102 ? 10.784 -2.346 -9.056 1.00 87.25 102 ARG A N 1
ATOM 826 C CA . ARG A 1 102 ? 9.986 -2.390 -7.829 1.00 87.25 102 ARG A CA 1
ATOM 827 C C . ARG A 1 102 ? 9.551 -3.823 -7.549 1.00 87.25 102 ARG A C 1
ATOM 829 O O . ARG A 1 102 ? 9.176 -4.537 -8.470 1.00 87.25 102 ARG A O 1
ATOM 836 N N . SER A 1 103 ? 9.554 -4.236 -6.283 1.00 82.25 103 SER A N 1
ATOM 837 C CA . SER A 1 103 ? 9.043 -5.551 -5.866 1.00 82.25 103 SER A CA 1
ATOM 838 C C . SER A 1 103 ? 7.861 -5.418 -4.908 1.00 82.25 103 SER A C 1
ATOM 840 O O . SER A 1 103 ? 7.826 -4.519 -4.064 1.00 82.25 103 SER A O 1
ATOM 842 N N . GLY A 1 104 ? 6.917 -6.359 -5.000 1.00 75.31 104 GLY A N 1
ATOM 843 C CA . GLY A 1 104 ? 5.833 -6.527 -4.028 1.00 75.31 104 GLY A CA 1
ATOM 844 C C . GLY A 1 104 ? 6.344 -6.854 -2.622 1.00 75.31 104 GLY A C 1
ATOM 845 O O . GLY A 1 104 ? 5.717 -6.468 -1.636 1.00 75.31 104 GLY A O 1
ATOM 846 N N . ASP A 1 105 ? 7.529 -7.462 -2.516 1.00 76.50 105 ASP A N 1
ATOM 847 C CA . ASP A 1 105 ? 8.148 -7.850 -1.242 1.00 76.50 105 ASP A CA 1
ATOM 848 C C . ASP A 1 105 ? 8.465 -6.649 -0.343 1.00 76.50 105 ASP A C 1
ATOM 850 O O . ASP A 1 105 ? 8.506 -6.783 0.881 1.00 76.50 105 ASP A O 1
ATOM 854 N N .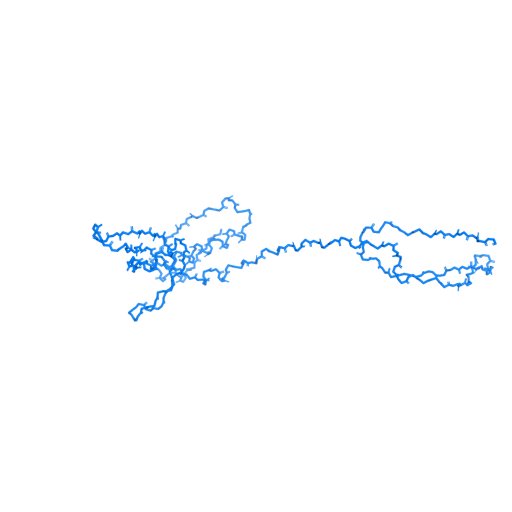 ILE A 1 106 ? 8.621 -5.454 -0.930 1.00 73.94 106 ILE A N 1
ATOM 855 C CA . ILE A 1 106 ? 8.775 -4.190 -0.191 1.00 73.94 106 ILE A CA 1
ATOM 856 C C . ILE A 1 106 ? 7.609 -3.993 0.786 1.00 73.94 106 ILE A C 1
ATOM 858 O O . ILE A 1 106 ? 7.799 -3.496 1.898 1.00 73.94 106 ILE A O 1
ATOM 862 N N . TYR A 1 107 ? 6.408 -4.399 0.374 1.00 70.00 107 TYR A N 1
ATOM 863 C CA . TYR A 1 107 ? 5.177 -4.223 1.134 1.00 70.00 107 TYR A CA 1
ATOM 864 C C . TYR A 1 107 ? 4.849 -5.425 2.023 1.00 70.00 107 TYR A C 1
ATOM 866 O O . TYR A 1 107 ? 4.100 -5.268 2.980 1.00 70.00 107 TYR A O 1
ATOM 874 N N . ALA A 1 108 ? 5.431 -6.603 1.771 1.00 66.31 108 ALA A N 1
ATOM 875 C CA . ALA A 1 108 ? 5.132 -7.825 2.523 1.00 66.31 108 ALA A CA 1
ATOM 876 C C . ALA A 1 108 ? 5.534 -7.739 4.011 1.00 66.31 108 ALA A C 1
ATOM 878 O O . ALA A 1 108 ? 4.861 -8.298 4.874 1.00 66.31 108 ALA A O 1
ATOM 879 N N . GLY A 1 109 ? 6.615 -7.013 4.326 1.00 58.97 109 GLY A N 1
ATOM 880 C CA . GLY A 1 109 ? 7.061 -6.763 5.705 1.00 58.97 109 GLY A CA 1
ATOM 881 C C . GLY A 1 109 ? 6.396 -5.553 6.373 1.00 58.97 109 GLY A C 1
ATOM 882 O O . GLY A 1 109 ? 6.431 -5.414 7.600 1.00 58.97 109 GLY A O 1
ATOM 883 N N . ALA A 1 110 ? 5.771 -4.672 5.588 1.00 61.25 110 ALA A N 1
ATOM 884 C CA . ALA A 1 110 ? 4.950 -3.600 6.117 1.00 61.25 110 ALA A CA 1
ATOM 885 C C . ALA A 1 110 ? 3.628 -4.232 6.544 1.00 61.25 110 ALA A C 1
ATOM 887 O O . ALA A 1 110 ? 2.755 -4.463 5.720 1.00 61.25 110 ALA A O 1
ATOM 888 N N . GLY A 1 111 ? 3.503 -4.573 7.829 1.00 50.25 111 GLY A N 1
ATOM 889 C CA . GLY A 1 111 ? 2.270 -5.095 8.416 1.00 50.25 111 GLY A CA 1
ATOM 890 C C . GLY A 1 111 ? 1.127 -4.086 8.305 1.00 50.25 111 GLY A C 1
ATOM 891 O O . GLY A 1 111 ? 0.771 -3.434 9.288 1.00 50.25 111 GLY A O 1
ATOM 892 N N . VAL A 1 112 ? 0.575 -3.946 7.102 1.00 51.19 112 VAL A N 1
ATOM 893 C CA . VAL A 1 112 ? -0.691 -3.298 6.819 1.00 51.19 112 VAL A CA 1
ATOM 894 C C . VAL A 1 112 ? -1.720 -4.310 7.274 1.00 51.19 112 VAL A C 1
ATOM 896 O O . VAL A 1 112 ? -2.156 -5.165 6.513 1.00 51.19 112 VAL A O 1
ATOM 899 N N . LEU A 1 113 ? -2.053 -4.269 8.564 1.00 52.06 113 LEU A N 1
ATOM 900 C CA . LEU A 1 113 ? -3.322 -4.829 8.993 1.00 52.06 113 LEU A CA 1
ATOM 901 C C . LEU A 1 113 ? -4.371 -4.018 8.230 1.00 52.06 113 LEU A C 1
ATOM 903 O O . LEU A 1 113 ? -4.458 -2.809 8.480 1.00 52.06 113 LEU A O 1
ATOM 907 N N . PRO A 1 114 ? -5.089 -4.608 7.255 1.00 50.59 114 PRO A N 1
ATOM 908 C CA . PRO A 1 114 ? -6.164 -3.888 6.602 1.00 50.59 114 PRO A CA 1
ATOM 909 C C . PRO A 1 114 ? -7.089 -3.382 7.713 1.00 50.59 114 PRO A C 1
ATOM 911 O O . PRO A 1 114 ? -7.386 -4.148 8.640 1.00 50.59 114 PRO A O 1
ATOM 914 N N . PRO A 1 115 ? -7.485 -2.097 7.698 1.00 48.72 115 PRO A N 1
ATOM 915 C CA . PRO A 1 115 ? -8.439 -1.613 8.677 1.00 48.72 115 PRO A CA 1
ATOM 916 C C . PRO A 1 115 ? -9.664 -2.517 8.580 1.00 48.72 115 PRO A C 1
ATOM 918 O O . PRO A 1 115 ? -10.216 -2.704 7.495 1.00 48.72 115 PRO A O 1
ATOM 921 N N . VAL A 1 116 ? -10.043 -3.131 9.702 1.00 56.72 116 VAL A N 1
ATOM 922 C CA . VAL A 1 116 ? -11.292 -3.883 9.777 1.00 56.72 116 VAL A CA 1
ATOM 923 C C . VAL A 1 116 ? -12.379 -2.861 9.508 1.00 56.72 116 VAL A C 1
ATOM 925 O O . VAL A 1 116 ? -12.637 -2.007 10.351 1.00 56.72 116 VAL A O 1
ATOM 928 N N . ILE A 1 117 ? -12.953 -2.896 8.307 1.00 56.31 117 ILE A N 1
ATOM 929 C CA . ILE A 1 117 ? -14.150 -2.127 8.001 1.00 56.31 117 ILE A CA 1
ATOM 930 C C . ILE A 1 117 ? -15.222 -2.746 8.896 1.00 56.31 117 ILE A C 1
ATOM 932 O O . ILE A 1 117 ? -15.549 -3.920 8.692 1.00 56.31 117 ILE A O 1
ATOM 936 N N . PRO A 1 118 ? -15.717 -2.037 9.926 1.00 59.84 118 PRO A N 1
ATOM 937 C CA . PRO A 1 118 ? -16.784 -2.584 10.730 1.00 59.84 118 PRO A CA 1
ATOM 938 C C . PRO A 1 118 ? -17.973 -2.749 9.795 1.00 59.84 118 PRO A C 1
ATOM 940 O O . PRO A 1 118 ? -18.438 -1.787 9.181 1.00 59.84 118 PRO A O 1
ATOM 943 N N . ILE A 1 119 ? -18.420 -3.992 9.643 1.00 65.62 119 ILE A N 1
ATOM 944 C CA . ILE A 1 119 ? -19.699 -4.284 9.013 1.00 65.62 119 ILE A CA 1
ATOM 945 C C . ILE A 1 119 ? -20.715 -3.450 9.791 1.00 65.62 119 ILE A C 1
ATOM 947 O O . ILE A 1 119 ? -20.698 -3.472 11.026 1.00 65.62 119 ILE A O 1
ATOM 951 N N . ALA A 1 120 ? -21.534 -2.660 9.093 1.00 63.88 120 ALA A N 1
ATOM 952 C CA . ALA A 1 120 ? -22.594 -1.918 9.758 1.00 63.88 120 ALA A CA 1
ATOM 953 C C . ALA A 1 120 ? -23.390 -2.910 10.614 1.00 63.88 120 ALA A C 1
ATOM 955 O O . ALA A 1 120 ? -23.749 -3.985 10.123 1.00 63.88 120 ALA A O 1
ATOM 956 N N . SER A 1 121 ? -23.597 -2.581 11.893 1.00 60.72 121 SER A N 1
ATOM 957 C CA . SER A 1 121 ? -24.460 -3.385 12.756 1.00 60.72 121 SER A CA 1
ATOM 958 C C . SER A 1 121 ? -25.775 -3.586 12.011 1.00 60.72 121 SER A C 1
ATOM 960 O O . SER A 1 121 ? -26.356 -2.606 11.542 1.00 60.72 121 SER A O 1
ATOM 962 N N . GLY A 1 122 ? -26.199 -4.842 11.849 1.00 68.81 122 GLY A N 1
ATOM 963 C CA . GLY A 1 122 ? -27.507 -5.150 11.276 1.00 68.81 122 GLY A CA 1
ATOM 964 C C . GLY A 1 122 ? -28.618 -4.429 12.044 1.00 68.81 122 GLY A C 1
ATOM 965 O O . GLY A 1 122 ? -28.375 -3.892 13.131 1.00 68.81 122 GLY A O 1
ATOM 966 N N . GLU A 1 123 ? -29.825 -4.399 11.474 1.00 68.81 123 GLU A N 1
ATOM 967 C CA . GLU A 1 123 ? -30.975 -3.790 12.147 1.00 68.81 123 GLU A CA 1
ATOM 968 C C . GLU A 1 123 ? -31.089 -4.312 13.590 1.00 68.81 123 GLU A C 1
ATOM 970 O O . GLU A 1 123 ? -30.972 -5.523 13.812 1.00 68.81 123 GLU A O 1
ATOM 975 N N . PRO A 1 124 ? -31.267 -3.421 14.580 1.00 61.91 124 PRO A N 1
ATOM 976 C CA . PRO A 1 124 ? -31.389 -3.833 15.967 1.00 61.91 124 PRO A CA 1
ATOM 977 C C . PRO A 1 124 ? -32.621 -4.726 16.127 1.00 61.91 124 PRO A C 1
ATOM 979 O O . PRO A 1 124 ? -33.751 -4.312 15.865 1.00 61.91 124 PRO A O 1
ATOM 982 N N . VAL A 1 125 ? -32.396 -5.967 16.556 1.00 71.00 125 VAL A N 1
ATOM 983 C CA . VAL A 1 125 ? -33.467 -6.900 16.907 1.00 71.00 125 VAL A CA 1
ATOM 984 C C . VAL A 1 125 ? -33.839 -6.638 18.360 1.00 71.00 125 VAL A C 1
ATOM 986 O O . VAL A 1 125 ? -33.152 -7.095 19.268 1.00 71.00 125 VAL A O 1
ATOM 989 N N . TYR A 1 126 ? -34.909 -5.876 18.571 1.00 70.62 126 TYR A N 1
ATOM 990 C CA . TYR A 1 126 ? -35.415 -5.582 19.909 1.00 70.62 126 TYR A CA 1
ATOM 991 C C . TYR A 1 126 ? -36.178 -6.779 20.482 1.00 70.62 126 TYR A C 1
ATOM 993 O O . TYR A 1 126 ? -37.092 -7.317 19.847 1.00 70.62 126 TYR A O 1
ATOM 1001 N N . LEU A 1 127 ? -35.834 -7.173 21.707 1.00 72.19 127 LEU A N 1
ATOM 1002 C CA . LEU A 1 127 ? -36.599 -8.156 22.473 1.00 72.19 127 LEU A CA 1
ATOM 1003 C C . LEU A 1 127 ? -37.918 -7.533 22.956 1.00 72.19 127 LEU A C 1
ATOM 1005 O O . LEU A 1 127 ? -37.927 -6.660 23.820 1.00 72.19 127 LEU A O 1
ATOM 1009 N N . ASN A 1 128 ? -39.044 -8.002 22.409 1.00 75.31 128 ASN A N 1
ATOM 1010 C CA . ASN A 1 128 ? -40.387 -7.549 22.802 1.00 75.31 128 ASN A CA 1
ATOM 1011 C C . ASN A 1 128 ? -40.998 -8.373 23.950 1.00 75.31 128 ASN A C 1
ATOM 1013 O O . ASN A 1 128 ? -42.003 -7.966 24.533 1.00 75.31 128 ASN A O 1
ATOM 1017 N N . GLU A 1 129 ? -40.415 -9.527 24.271 1.00 79.81 129 GLU A N 1
ATOM 1018 C CA . GLU A 1 129 ? -40.890 -10.438 25.311 1.00 79.81 129 GLU A CA 1
ATOM 1019 C C . GLU A 1 129 ? -39.729 -11.063 26.095 1.00 79.81 129 GLU A C 1
ATOM 1021 O O . GLU A 1 129 ? -38.574 -11.034 25.664 1.00 79.81 129 GLU A O 1
ATOM 1026 N N . LEU A 1 130 ? -40.039 -11.599 27.279 1.00 82.69 130 LEU A N 1
ATOM 1027 C CA . LEU A 1 130 ? -39.064 -12.283 28.127 1.00 82.69 130 LEU A CA 1
ATOM 1028 C C . LEU A 1 130 ? -38.662 -13.624 27.488 1.00 82.69 130 LEU A C 1
ATOM 1030 O O . LEU A 1 130 ? -39.538 -14.470 27.285 1.00 82.69 130 LEU A O 1
ATOM 1034 N N . PRO A 1 131 ? -37.366 -13.866 27.233 1.00 84.94 131 PRO A N 1
ATOM 1035 C CA . PRO A 1 131 ? -36.909 -15.135 26.685 1.00 84.94 131 PRO A CA 1
ATOM 1036 C C . PRO A 1 131 ? -37.077 -16.257 27.717 1.00 84.94 131 PRO A C 1
ATOM 1038 O O . PRO A 1 131 ? -36.724 -16.101 28.890 1.00 84.94 131 PRO A O 1
ATOM 1041 N N . ASP A 1 132 ? -37.626 -17.389 27.273 1.00 86.06 132 ASP A N 1
ATOM 1042 C CA . ASP A 1 132 ? -37.848 -18.599 28.081 1.00 86.06 132 ASP A CA 1
ATOM 1043 C C . ASP A 1 132 ? -38.634 -18.358 29.386 1.00 86.06 132 ASP A C 1
ATOM 1045 O O . ASP A 1 132 ? -38.416 -19.022 30.408 1.00 86.06 132 ASP A O 1
ATOM 1049 N N . TRP A 1 133 ? -39.557 -17.390 29.380 1.00 88.75 133 TRP A N 1
ATOM 1050 C CA . TRP A 1 133 ? -40.325 -17.044 30.573 1.00 88.75 133 TRP A CA 1
ATOM 1051 C C . TRP A 1 133 ? -41.169 -18.216 31.074 1.00 88.75 133 TRP A C 1
ATOM 1053 O O . TRP A 1 133 ? -42.085 -18.688 30.402 1.00 88.75 133 TRP A O 1
ATOM 1063 N N . THR A 1 134 ? -40.881 -18.652 32.300 1.00 88.88 134 THR A N 1
ATOM 1064 C CA . THR A 1 134 ? -41.561 -19.787 32.927 1.00 88.88 134 THR A CA 1
ATOM 1065 C C . THR A 1 134 ? -42.067 -19.410 34.323 1.00 88.88 134 THR A C 1
ATOM 1067 O O . THR A 1 134 ? -41.262 -19.256 35.249 1.00 88.88 134 THR A O 1
ATOM 1070 N N . PRO A 1 135 ? -43.391 -19.258 34.514 1.00 87.75 135 PRO A N 1
ATOM 1071 C CA . PRO A 1 135 ? -43.997 -19.099 35.831 1.00 87.75 135 PRO A CA 1
ATOM 1072 C C . PRO A 1 135 ? -44.336 -20.463 36.455 1.00 87.75 135 PRO A C 1
ATOM 1074 O O . PRO A 1 135 ? -45.089 -21.253 35.891 1.00 87.75 135 PRO A O 1
ATOM 1077 N N . ILE A 1 136 ? -43.818 -20.728 37.655 1.00 91.00 136 ILE A N 1
ATOM 1078 C CA . ILE A 1 136 ? -44.093 -21.949 38.425 1.00 91.00 136 ILE A CA 1
ATOM 1079 C C . ILE A 1 136 ? -44.833 -21.568 39.716 1.00 91.00 136 ILE A C 1
ATOM 1081 O O . ILE A 1 136 ? -44.298 -20.781 40.506 1.00 91.00 136 ILE A O 1
ATOM 1085 N N . PRO A 1 137 ? -46.039 -22.107 39.974 1.00 88.06 137 PRO A N 1
ATOM 1086 C CA . PRO A 1 137 ? -46.742 -21.868 41.227 1.00 88.06 137 PRO A CA 1
ATOM 1087 C C . PRO A 1 137 ? -46.011 -22.562 42.379 1.00 88.06 137 PRO A C 1
ATOM 1089 O O . PRO A 1 137 ? -45.656 -23.738 42.296 1.00 88.06 137 PRO A O 1
ATOM 1092 N N . VAL A 1 138 ? -45.785 -21.833 43.466 1.00 88.62 1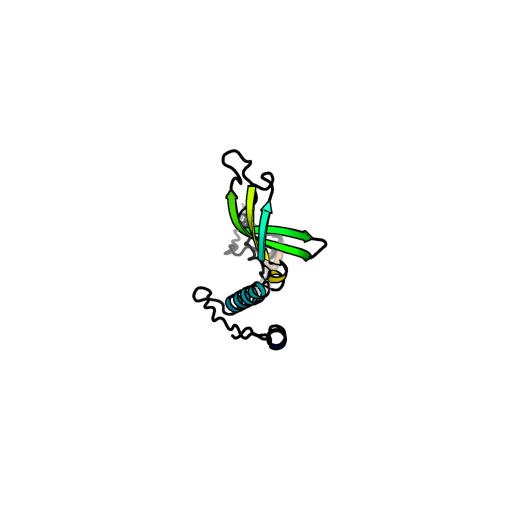38 VAL A N 1
ATOM 1093 C CA . VAL A 1 138 ? -45.105 -22.329 44.664 1.00 88.62 138 VAL A CA 1
ATOM 1094 C C . VAL A 1 138 ? -45.822 -21.858 45.922 1.00 88.62 138 VAL A C 1
ATOM 1096 O O . VAL A 1 138 ? -46.455 -20.805 45.956 1.00 88.62 138 VAL A O 1
ATOM 1099 N N . LEU A 1 139 ? -45.705 -22.650 46.980 1.00 89.62 139 LEU A N 1
ATOM 1100 C CA . LEU A 1 139 ? -46.140 -22.276 48.317 1.00 89.62 139 LEU A CA 1
ATOM 1101 C C . LEU A 1 139 ? -44.946 -21.660 49.051 1.00 89.62 139 LEU A C 1
ATOM 1103 O O . LEU A 1 139 ? -43.967 -22.351 49.327 1.00 89.62 139 LEU A O 1
ATOM 1107 N N . ALA A 1 140 ? -45.006 -20.358 49.324 1.00 82.12 140 ALA A N 1
ATOM 1108 C CA . ALA A 1 140 ? -43.978 -19.649 50.080 1.00 82.12 140 ALA A CA 1
ATOM 1109 C C . ALA A 1 140 ? -44.361 -19.579 51.564 1.00 82.12 140 ALA A C 1
ATOM 1111 O O . ALA A 1 140 ? -45.540 -19.506 51.909 1.00 82.12 140 ALA A O 1
ATOM 1112 N N . MET A 1 141 ? -43.366 -19.612 52.447 1.00 86.75 141 MET A N 1
ATOM 1113 C CA . MET A 1 141 ? -43.563 -19.423 53.883 1.00 86.75 141 MET A CA 1
ATOM 1114 C C . MET A 1 141 ? -43.343 -17.945 54.213 1.00 86.75 141 MET A C 1
ATOM 1116 O O . MET A 1 141 ? -42.303 -17.387 53.879 1.00 86.75 141 MET A O 1
ATOM 1120 N N . SER A 1 142 ? -44.351 -17.314 54.807 1.00 80.19 142 SER A N 1
ATOM 1121 C CA . SER A 1 142 ? -44.284 -15.948 55.330 1.00 80.19 142 SER A CA 1
ATOM 1122 C C . SER A 1 142 ? -43.514 -15.920 56.655 1.00 80.19 142 SER A C 1
ATOM 1124 O O . SER A 1 142 ? -43.436 -16.943 57.337 1.00 80.19 142 SER A O 1
ATOM 1126 N N . ASP A 1 143 ? -43.003 -14.749 57.040 1.00 82.56 143 ASP A N 1
ATOM 1127 C CA . ASP A 1 143 ? -42.295 -14.518 58.309 1.00 82.56 143 ASP A CA 1
ATOM 1128 C C . ASP A 1 143 ? -43.102 -14.972 59.544 1.00 82.56 143 ASP A C 1
ATOM 1130 O O . ASP A 1 143 ? -42.526 -15.434 60.526 1.00 82.56 143 ASP A O 1
ATOM 1134 N N . ASP A 1 144 ? -44.437 -14.955 59.460 1.00 83.56 144 ASP A N 1
ATOM 1135 C CA . ASP A 1 144 ? -45.355 -15.430 60.510 1.00 83.56 144 ASP A CA 1
ATOM 1136 C C . ASP A 1 144 ? -45.603 -16.960 60.482 1.00 83.56 144 ASP A C 1
ATOM 1138 O O . ASP A 1 144 ? -46.524 -17.469 61.126 1.00 83.56 144 ASP A O 1
ATOM 1142 N N . GLY A 1 145 ? -44.845 -17.721 59.685 1.00 83.06 145 GLY A N 1
ATOM 1143 C CA . GLY A 1 145 ? -44.966 -19.180 59.552 1.00 83.06 145 GLY A CA 1
ATOM 1144 C C . GLY A 1 145 ? -46.172 -19.661 58.732 1.00 83.06 145 GLY A C 1
ATOM 1145 O O . GLY A 1 145 ? -46.412 -20.864 58.620 1.00 83.06 145 GLY A O 1
ATOM 1146 N N . ARG A 1 146 ? -46.940 -18.743 58.133 1.00 85.25 146 ARG A N 1
ATOM 1147 C CA . ARG A 1 146 ? -48.093 -19.061 57.274 1.00 85.25 146 ARG A CA 1
ATOM 1148 C C . ARG A 1 146 ? -47.662 -19.382 55.849 1.00 85.25 146 ARG A C 1
ATOM 1150 O O . ARG A 1 146 ? -46.756 -18.753 55.308 1.00 85.25 146 ARG A O 1
ATOM 1157 N N . THR A 1 147 ? -48.358 -20.321 55.216 1.00 87.38 147 THR A N 1
ATOM 1158 C CA . THR A 1 147 ? -48.148 -20.656 53.805 1.00 87.38 147 THR A CA 1
ATOM 1159 C C . THR A 1 147 ? -48.982 -19.740 52.911 1.00 87.38 147 THR A C 1
ATOM 1161 O O . THR A 1 147 ? -50.199 -19.663 53.067 1.00 87.38 147 THR A O 1
ATOM 1164 N N . ILE A 1 148 ? -48.333 -19.056 51.972 1.00 86.88 148 ILE A N 1
ATOM 1165 C CA . ILE A 1 148 ? -48.961 -18.155 51.002 1.00 86.88 148 ILE A CA 1
ATOM 1166 C C . ILE A 1 148 ? -48.710 -18.650 49.576 1.00 86.88 148 ILE A C 1
ATOM 1168 O O . ILE A 1 148 ? -47.666 -19.234 49.276 1.00 86.88 148 ILE A O 1
ATOM 1172 N N . ALA A 1 149 ? -49.678 -18.424 48.688 1.00 85.62 149 ALA A N 1
ATOM 1173 C CA . ALA A 1 149 ? -49.510 -18.704 47.268 1.00 85.62 149 ALA A CA 1
ATOM 1174 C C . ALA A 1 149 ? -48.548 -17.681 46.649 1.00 85.62 149 ALA A C 1
ATOM 1176 O O . ALA A 1 149 ? -48.708 -16.476 46.839 1.00 85.62 149 ALA A O 1
ATOM 1177 N N . ALA A 1 150 ? -47.558 -18.166 45.908 1.00 85.69 150 ALA A N 1
ATOM 1178 C CA . ALA A 1 150 ? -46.565 -17.349 45.232 1.00 85.69 150 ALA A CA 1
ATOM 1179 C C . ALA A 1 150 ? -46.216 -17.938 43.859 1.00 85.69 150 ALA A C 1
ATOM 1181 O O . ALA A 1 150 ? -46.547 -19.080 43.536 1.00 85.69 150 ALA A O 1
ATOM 1182 N N . PHE A 1 151 ? -45.510 -17.150 43.051 1.00 87.06 151 PHE A N 1
ATOM 1183 C CA . PHE A 1 151 ? -44.951 -17.591 41.779 1.00 87.06 151 PHE A CA 1
ATOM 1184 C C . PHE A 1 151 ? -43.432 -17.505 41.837 1.00 87.06 151 PHE A C 1
ATOM 1186 O O . PHE A 1 151 ? -42.875 -16.476 42.219 1.00 87.06 151 PHE A O 1
ATOM 1193 N N . ARG A 1 152 ? -42.756 -18.572 41.416 1.00 86.88 152 ARG A N 1
ATOM 1194 C CA . ARG A 1 152 ? -41.345 -18.519 41.043 1.00 86.88 152 ARG A CA 1
ATOM 1195 C C . ARG A 1 152 ? -41.286 -18.262 39.544 1.00 86.88 152 ARG A C 1
ATOM 1197 O O . ARG A 1 152 ? -41.834 -19.040 38.772 1.00 86.88 152 ARG A O 1
ATOM 1204 N N . MET A 1 153 ? -40.641 -17.173 39.150 1.00 88.81 153 MET A N 1
ATOM 1205 C CA . MET A 1 153 ? -40.477 -16.795 37.748 1.00 88.81 153 MET A CA 1
ATOM 1206 C C . MET A 1 153 ? -39.009 -16.943 37.364 1.00 88.81 153 MET A C 1
ATOM 1208 O O . MET A 1 153 ? -38.132 -16.542 38.130 1.00 88.81 153 MET A O 1
ATOM 1212 N N . SER A 1 154 ? -38.750 -17.511 36.191 1.00 89.62 154 SER A N 1
ATOM 1213 C CA . SER A 1 154 ? -37.418 -17.583 35.588 1.00 89.62 154 SER A CA 1
ATOM 1214 C C . SER A 1 154 ? -37.471 -17.147 34.128 1.00 89.62 154 SER A C 1
ATOM 1216 O O . SER A 1 154 ? -38.496 -17.328 33.471 1.00 89.62 154 SER A O 1
ATOM 1218 N N . TRP A 1 155 ? -36.375 -16.572 33.647 1.00 91.12 155 TRP A N 1
ATOM 1219 C CA . TRP A 1 155 ? -36.151 -16.168 32.260 1.00 91.12 155 TRP A CA 1
ATOM 1220 C C . TRP A 1 155 ? -34.649 -16.227 31.962 1.00 91.12 155 TRP A C 1
ATOM 1222 O O . TRP A 1 155 ? -33.829 -16.229 32.889 1.00 91.12 155 TRP A O 1
ATOM 1232 N N . SER A 1 156 ? -34.296 -16.283 30.683 1.00 89.69 156 SER A N 1
ATOM 1233 C CA . SER A 1 156 ? -32.900 -16.273 30.234 1.00 89.69 156 SER A CA 1
ATOM 1234 C C . SER A 1 156 ? -32.289 -14.862 30.327 1.00 89.69 156 SER A C 1
ATOM 1236 O O . SER A 1 156 ? -33.023 -13.875 30.237 1.00 89.69 156 SER A O 1
ATOM 1238 N N . PRO A 1 157 ? -30.963 -14.720 30.532 1.00 85.06 157 PRO A N 1
ATOM 1239 C CA . PRO A 1 157 ? -30.302 -13.413 30.558 1.00 85.06 157 PRO A CA 1
ATOM 1240 C C . PRO A 1 157 ? -30.562 -12.596 29.284 1.00 85.06 157 PRO A C 1
ATOM 1242 O O . PRO A 1 157 ? -30.711 -13.160 28.203 1.00 85.06 157 PRO A O 1
ATOM 1245 N N . PHE A 1 158 ? -30.595 -11.267 29.410 1.00 81.25 158 PHE A N 1
ATOM 1246 C CA . PHE A 1 158 ? -30.705 -10.378 28.254 1.00 81.25 158 PHE A CA 1
ATOM 1247 C C . PHE A 1 158 ? -29.327 -10.115 27.650 1.00 81.25 158 PHE A C 1
ATOM 1249 O O . PHE A 1 158 ? -28.432 -9.643 28.351 1.00 81.25 158 PHE A O 1
ATOM 1256 N N . ASP A 1 159 ? -29.198 -10.340 26.345 1.00 78.62 159 ASP A N 1
ATOM 1257 C CA . ASP A 1 159 ? -28.037 -9.900 25.562 1.00 78.62 159 ASP A CA 1
ATOM 1258 C C . ASP A 1 159 ? -28.232 -8.482 24.983 1.00 78.62 159 ASP A C 1
ATOM 1260 O O . ASP A 1 159 ? -27.276 -7.829 24.564 1.00 78.62 159 ASP A O 1
ATOM 1264 N N . ASP A 1 160 ? -29.475 -7.985 24.976 1.00 76.94 160 ASP A N 1
ATOM 1265 C CA . ASP A 1 160 ? -29.845 -6.657 24.481 1.00 76.94 160 ASP A CA 1
ATOM 1266 C C . ASP A 1 160 ? -29.659 -5.580 25.566 1.00 76.94 160 ASP A C 1
ATOM 1268 O O . ASP A 1 160 ? -30.376 -5.531 26.569 1.00 76.94 160 ASP A O 1
ATOM 1272 N N . VAL A 1 161 ? -28.702 -4.677 25.333 1.00 75.12 161 VAL A N 1
ATOM 1273 C CA . VAL A 1 161 ? -28.351 -3.561 26.231 1.00 75.12 161 VAL A CA 1
ATOM 1274 C C . VAL A 1 161 ? -29.422 -2.466 26.322 1.00 75.12 161 VAL A C 1
ATOM 1276 O O . VAL A 1 161 ? -29.303 -1.573 27.160 1.00 75.12 161 VAL A O 1
ATOM 1279 N N . SER A 1 162 ? -30.451 -2.494 25.470 1.00 79.69 162 SER A N 1
ATOM 1280 C CA . SER A 1 162 ? -31.550 -1.521 25.486 1.00 79.69 162 SER A CA 1
ATOM 1281 C C . SER A 1 162 ? -32.648 -1.846 26.508 1.00 79.69 162 SER A C 1
ATOM 1283 O O . SER A 1 162 ? -33.484 -0.989 26.811 1.00 79.69 162 SER A O 1
ATOM 1285 N N . VAL A 1 163 ? -32.637 -3.049 27.092 1.00 80.56 163 VAL A N 1
ATOM 1286 C CA . VAL A 1 163 ? -33.603 -3.457 28.118 1.00 80.56 163 VAL A CA 1
ATOM 1287 C C . VAL A 1 163 ? -33.365 -2.659 29.402 1.00 80.56 163 VAL A C 1
ATOM 1289 O O . VAL A 1 163 ? -32.360 -2.820 30.088 1.00 80.56 163 VAL A O 1
ATOM 1292 N N . THR A 1 164 ? -34.322 -1.800 29.758 1.00 83.12 164 THR A N 1
ATOM 1293 C CA . THR A 1 164 ? -34.238 -0.938 30.955 1.00 83.12 164 THR A CA 1
ATOM 1294 C C . THR A 1 164 ? -34.964 -1.506 32.174 1.00 83.12 164 THR A C 1
ATOM 1296 O O . THR A 1 164 ? -34.694 -1.090 33.300 1.00 83.12 164 THR A O 1
ATOM 1299 N N . GLY A 1 165 ? -35.873 -2.465 31.984 1.00 82.62 165 GLY A N 1
ATOM 1300 C CA . GLY A 1 165 ? -36.592 -3.099 33.083 1.00 82.62 165 GLY A CA 1
ATOM 1301 C C . GLY A 1 165 ? -37.658 -4.089 32.628 1.00 82.62 165 GLY A C 1
ATOM 1302 O O . GLY A 1 165 ? -38.039 -4.132 31.461 1.00 82.62 165 GLY A O 1
ATOM 1303 N N . ILE A 1 166 ? -38.152 -4.875 33.585 1.00 83.69 166 ILE A N 1
ATOM 1304 C CA . ILE A 1 166 ? -39.230 -5.849 33.394 1.00 83.69 166 ILE A CA 1
ATOM 1305 C C . ILE A 1 166 ? -40.441 -5.383 34.202 1.00 83.69 166 ILE A C 1
ATOM 1307 O O . ILE A 1 166 ? -40.315 -5.096 35.393 1.00 83.69 166 ILE A O 1
ATOM 1311 N N . GLN A 1 167 ? -41.623 -5.338 33.582 1.00 86.00 167 GLN A N 1
ATOM 1312 C CA . GLN A 1 167 ? -42.867 -5.007 34.273 1.00 86.00 167 GLN A CA 1
ATOM 1313 C C . GLN A 1 167 ? -43.832 -6.195 34.269 1.00 86.00 167 GLN A C 1
ATOM 1315 O O . GLN A 1 167 ? -44.419 -6.526 33.243 1.00 86.00 167 GLN A O 1
ATOM 1320 N N . PHE A 1 168 ? -44.064 -6.782 35.444 1.00 83.00 168 PHE A N 1
ATOM 1321 C CA . PHE A 1 168 ? -45.126 -7.766 35.643 1.00 83.00 168 PHE A CA 1
ATOM 1322 C C . PHE A 1 168 ? -46.421 -7.059 36.037 1.00 83.00 168 PHE A C 1
ATOM 1324 O O . PHE A 1 168 ? -46.440 -6.247 36.964 1.00 83.00 168 PHE A O 1
ATOM 1331 N N . ARG A 1 169 ? -47.514 -7.364 35.337 1.00 82.88 169 ARG A N 1
ATOM 1332 C CA . ARG A 1 169 ? -48.850 -6.872 35.677 1.00 82.88 169 ARG A CA 1
ATOM 1333 C C . ARG A 1 169 ? -49.771 -8.063 35.894 1.00 82.88 169 ARG A C 1
ATOM 1335 O O . ARG A 1 169 ? -49.842 -8.952 35.051 1.00 82.88 169 ARG A O 1
ATOM 1342 N N . TRP A 1 170 ? -50.450 -8.077 37.033 1.00 78.50 170 TRP A N 1
ATOM 1343 C CA . TRP A 1 170 ? -51.428 -9.097 37.386 1.00 78.50 170 TRP A CA 1
ATOM 1344 C C . TRP A 1 170 ? -52.769 -8.424 37.638 1.00 78.50 170 TRP A C 1
ATOM 1346 O O . TRP A 1 170 ? -52.842 -7.430 38.361 1.00 78.50 170 TRP A O 1
ATOM 1356 N N . TRP A 1 171 ? -53.819 -8.986 37.050 1.00 83.62 171 TRP A N 1
ATOM 1357 C CA . TRP A 1 171 ? -55.189 -8.577 37.306 1.00 83.62 171 TRP A CA 1
ATOM 1358 C C . TRP A 1 171 ? -56.021 -9.823 37.604 1.00 83.62 171 TRP A C 1
ATOM 1360 O O . TRP A 1 171 ? -55.970 -10.779 36.825 1.00 83.62 171 TRP A O 1
ATOM 1370 N N . PRO A 1 172 ? -56.789 -9.833 38.703 1.00 76.69 172 PRO A N 1
ATOM 1371 C CA . PRO A 1 172 ? -57.787 -10.862 38.917 1.00 76.69 172 PRO A CA 1
ATOM 1372 C C . PRO A 1 172 ? -58.889 -10.697 37.870 1.00 76.69 172 PRO A C 1
ATOM 1374 O O . PRO A 1 172 ? -59.484 -9.628 37.737 1.00 76.69 172 PRO A O 1
ATOM 1377 N N . THR A 1 173 ? -59.138 -11.753 37.106 1.00 70.19 173 THR A N 1
ATOM 1378 C CA . THR A 1 173 ? -60.352 -11.878 36.297 1.00 70.19 173 THR A CA 1
ATOM 1379 C C . THR A 1 173 ? -61.431 -12.497 37.181 1.00 70.19 173 THR A C 1
ATOM 1381 O O . THR A 1 173 ? -61.156 -13.459 37.900 1.00 70.19 173 THR A O 1
ATOM 1384 N N . ALA A 1 174 ? -62.602 -11.856 37.208 1.00 53.12 174 ALA A N 1
ATOM 1385 C CA . ALA A 1 174 ? -63.770 -12.285 37.976 1.00 53.12 174 ALA A CA 1
ATOM 1386 C C . ALA A 1 174 ? -64.443 -13.511 37.350 1.00 53.12 174 ALA A C 1
ATOM 1388 O O . ALA A 1 174 ? -64.409 -13.616 36.101 1.00 53.12 174 ALA A O 1
#

Foldseek 3Di:
DDDDDVVVCVVVVDDPDDDDDDPVDPDPLVVVLVVLLVVVLVVQADKDKDKADCVCVVDDQQDKDWDDDPVPHIFIWGFHDWDWDAPDPPHHTIIITIITTDDPVSCVPSPCPPPPPPDPPPDDDDDPDFAPWDWDWDFDQDPVRDTDIDIDIDGDDDPDPPDPDDDDDDDDDD

pLDDT: mean 78.45, std 11.27, range [48.72, 92.69]

Radius of gyration: 35.94 Å; chains: 1; bounding box: 94×38×102 Å